Protein AF-A0A165R9X2-F1 (afdb_monomer_lite)

Seq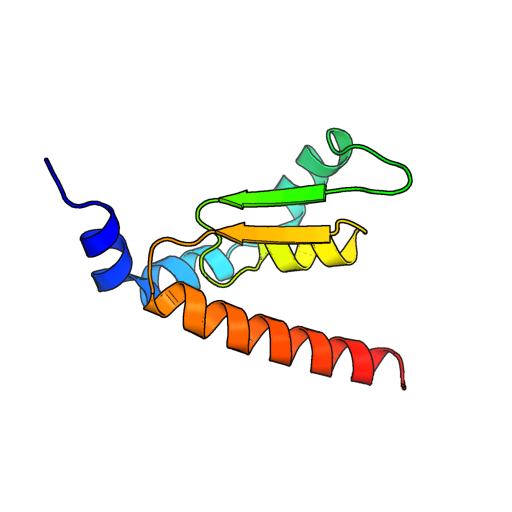uence (94 aa):
MNDHVAAYDAQSERLAAEYEALDPSGYRATYSTLLPSGPGLLALDVGASFGREAAWLAVIGFEVVAAEPSSWMRAAGMVDAEMRNKVFFQKLGI

pLDDT: mean 83.36, std 12.47, range [45.34, 96.75]

Structure (mmCIF, N/CA/C/O backbone):
data_AF-A0A165R9X2-F1
#
_entry.id   AF-A0A165R9X2-F1
#
loop_
_atom_site.group_PDB
_atom_site.id
_atom_site.type_symbol
_atom_site.label_atom_id
_atom_site.label_alt_id
_atom_site.label_comp_id
_atom_site.label_asym_id
_atom_site.label_entity_id
_atom_site.label_seq_id
_atom_site.pdbx_PDB_ins_code
_atom_site.Cartn_x
_atom_site.Cartn_y
_atom_site.Cartn_z
_atom_site.occupancy
_atom_site.B_iso_or_equiv
_atom_site.auth_seq_id
_atom_site.auth_comp_id
_atom_site.auth_asym_id
_atom_site.auth_atom_id
_atom_site.pdbx_PDB_model_num
ATOM 1 N N . MET A 1 1 ? -3.755 9.707 -29.006 1.00 51.59 1 MET A N 1
ATOM 2 C CA . MET A 1 1 ? -3.798 9.434 -27.556 1.00 51.59 1 MET A CA 1
ATOM 3 C C . MET A 1 1 ? -2.470 8.787 -27.212 1.00 51.59 1 MET A C 1
ATOM 5 O O . MET A 1 1 ? -2.141 7.818 -27.883 1.00 51.59 1 MET A O 1
ATOM 9 N N . ASN A 1 2 ? -1.680 9.341 -26.291 1.00 66.88 2 ASN A N 1
ATOM 10 C CA . ASN A 1 2 ? -0.475 8.645 -25.836 1.00 66.88 2 ASN A CA 1
ATOM 11 C C . ASN A 1 2 ? -0.898 7.515 -24.900 1.00 66.88 2 ASN A C 1
ATOM 13 O O . ASN A 1 2 ? -1.742 7.720 -24.029 1.00 66.88 2 ASN A O 1
ATOM 17 N N . ASP A 1 3 ? -0.335 6.329 -25.102 1.00 82.38 3 ASP A N 1
ATOM 18 C CA . ASP A 1 3 ? -0.529 5.215 -24.185 1.00 82.38 3 ASP A CA 1
ATOM 19 C C . ASP A 1 3 ? 0.368 5.426 -22.962 1.00 82.38 3 ASP A C 1
ATOM 21 O O . ASP A 1 3 ? 1.564 5.126 -22.962 1.00 82.38 3 ASP A O 1
ATOM 25 N N . HIS A 1 4 ? -0.215 6.037 -21.934 1.00 79.38 4 HIS A N 1
ATOM 26 C CA . HIS A 1 4 ? 0.485 6.340 -20.693 1.00 79.38 4 HIS A CA 1
ATOM 27 C C . HIS A 1 4 ? 0.832 5.070 -19.908 1.00 79.38 4 HIS A C 1
ATOM 29 O O . HIS A 1 4 ? 1.856 5.056 -19.234 1.00 79.38 4 HIS A O 1
ATOM 35 N N . VAL A 1 5 ? 0.041 3.998 -20.029 1.00 79.56 5 VAL A N 1
ATOM 36 C CA . VAL A 1 5 ? 0.302 2.734 -19.325 1.00 79.56 5 VAL A CA 1
ATOM 37 C C . VAL A 1 5 ? 1.512 2.041 -19.938 1.00 79.56 5 VAL A C 1
ATOM 39 O O . VAL A 1 5 ? 2.425 1.666 -19.209 1.00 79.56 5 VAL A O 1
ATOM 42 N N . ALA A 1 6 ? 1.595 1.985 -21.270 1.00 78.62 6 ALA A N 1
ATOM 43 C CA . ALA A 1 6 ? 2.756 1.418 -21.954 1.00 78.62 6 ALA A CA 1
ATOM 44 C C . ALA A 1 6 ? 4.067 2.161 -21.623 1.00 78.62 6 ALA A C 1
ATOM 46 O O . ALA A 1 6 ? 5.127 1.544 -21.513 1.00 78.62 6 ALA A O 1
ATOM 47 N N . ALA A 1 7 ? 4.012 3.484 -21.430 1.00 77.06 7 ALA A N 1
ATOM 48 C CA . ALA A 1 7 ? 5.173 4.266 -21.001 1.00 77.06 7 ALA A CA 1
ATOM 49 C C . ALA A 1 7 ? 5.611 3.933 -19.561 1.00 77.06 7 ALA A C 1
ATOM 51 O O . ALA A 1 7 ? 6.813 3.861 -19.295 1.00 77.06 7 ALA A O 1
ATOM 52 N N . TYR A 1 8 ? 4.656 3.703 -18.652 1.00 73.25 8 TYR A N 1
ATOM 53 C CA . TYR A 1 8 ? 4.933 3.234 -17.292 1.00 73.25 8 TYR A CA 1
ATOM 54 C C . TYR A 1 8 ? 5.498 1.813 -17.287 1.00 73.25 8 TYR A C 1
ATOM 56 O O . TYR A 1 8 ? 6.480 1.570 -16.594 1.00 73.25 8 TYR A O 1
ATOM 64 N N . ASP A 1 9 ? 4.957 0.903 -18.100 1.00 76.88 9 ASP A N 1
ATOM 65 C CA . ASP A 1 9 ? 5.468 -0.466 -18.233 1.00 76.88 9 ASP A CA 1
ATOM 66 C C . ASP A 1 9 ? 6.933 -0.478 -18.681 1.00 76.88 9 ASP A C 1
ATOM 68 O O . ASP A 1 9 ? 7.775 -1.123 -18.051 1.00 76.88 9 ASP A O 1
ATOM 72 N N . ALA A 1 10 ? 7.255 0.290 -19.727 1.00 80.88 10 ALA A N 1
ATOM 73 C CA . ALA A 1 10 ? 8.593 0.339 -20.315 1.00 80.88 10 ALA A CA 1
ATOM 74 C C . ALA A 1 10 ? 9.674 0.877 -19.363 1.00 80.88 1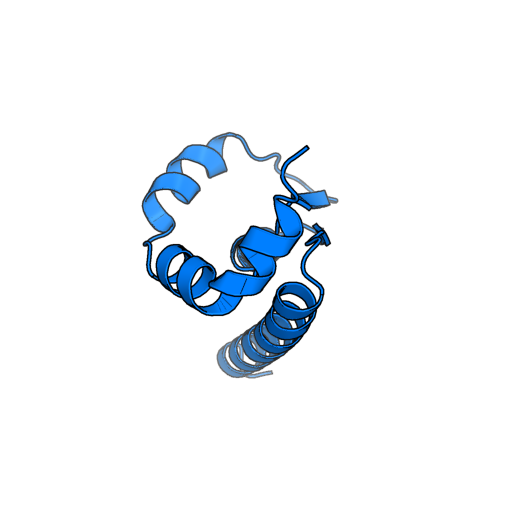0 ALA A C 1
ATOM 76 O O . ALA A 1 10 ? 10.858 0.612 -19.565 1.00 80.88 10 ALA A O 1
ATOM 77 N N . GLN A 1 11 ? 9.289 1.653 -18.350 1.00 79.38 11 GLN A N 1
ATOM 78 C CA . GLN A 1 11 ? 10.211 2.265 -17.387 1.00 79.38 11 GLN A CA 1
ATOM 79 C C . GLN A 1 11 ? 9.937 1.822 -15.949 1.00 79.38 11 GLN A C 1
ATOM 81 O O . GLN A 1 11 ? 10.428 2.451 -15.010 1.00 79.38 11 GLN A O 1
ATOM 86 N N . SER A 1 12 ? 9.148 0.762 -15.789 1.00 74.38 12 SER A N 1
ATOM 87 C CA . SER A 1 12 ? 8.508 0.403 -14.529 1.00 74.38 12 SER A CA 1
ATOM 88 C C . SER A 1 12 ? 9.502 0.202 -13.396 1.00 74.38 12 SER A C 1
ATOM 90 O O . SER A 1 12 ? 9.377 0.838 -12.355 1.00 74.38 12 SER A O 1
ATOM 92 N N . GLU A 1 13 ? 10.538 -0.596 -13.634 1.00 76.00 13 GLU A N 1
ATOM 93 C CA . GLU A 1 13 ? 11.591 -0.878 -12.660 1.00 76.00 13 GLU A CA 1
ATOM 94 C C . GLU A 1 13 ? 12.315 0.397 -12.197 1.00 76.00 13 GLU A C 1
ATOM 96 O O . GLU A 1 13 ? 12.456 0.628 -10.997 1.00 76.00 13 GLU A O 1
ATOM 101 N N . ARG A 1 14 ? 12.707 1.273 -13.134 1.00 84.31 14 ARG A N 1
ATOM 102 C CA . ARG A 1 14 ? 13.402 2.531 -12.815 1.00 84.31 14 ARG A CA 1
ATOM 103 C C . ARG A 1 14 ? 12.503 3.487 -12.036 1.00 84.31 14 ARG A C 1
ATOM 105 O O . ARG A 1 14 ? 12.902 3.979 -10.986 1.00 84.31 14 ARG A O 1
ATOM 112 N N . LEU A 1 15 ? 11.312 3.770 -12.566 1.00 78.31 15 LEU A N 1
ATOM 113 C CA . LEU A 1 15 ? 10.385 4.733 -11.970 1.00 78.31 15 LEU A CA 1
ATOM 114 C C . LEU A 1 15 ? 9.951 4.295 -10.577 1.00 78.31 15 LEU A C 1
ATOM 116 O O . LEU A 1 15 ? 9.855 5.119 -9.672 1.00 78.31 15 LEU A O 1
ATOM 120 N N . ALA A 1 16 ? 9.711 3.000 -10.400 1.00 75.75 16 ALA A N 1
ATOM 121 C CA . ALA A 1 16 ? 9.299 2.481 -9.120 1.00 75.75 16 ALA A CA 1
ATOM 122 C C . ALA A 1 16 ? 10.468 2.443 -8.124 1.00 75.75 16 ALA A C 1
ATOM 124 O O . ALA A 1 16 ? 10.274 2.873 -6.995 1.00 75.75 16 ALA A O 1
ATOM 125 N N . ALA A 1 17 ? 11.693 2.085 -8.531 1.00 80.50 17 ALA A N 1
ATOM 126 C CA . ALA A 1 17 ? 12.870 2.203 -7.663 1.00 80.50 17 ALA A CA 1
ATOM 127 C C . ALA A 1 17 ? 13.134 3.655 -7.216 1.00 80.50 17 ALA A C 1
ATOM 129 O O . ALA A 1 17 ? 13.385 3.910 -6.038 1.00 80.50 17 ALA A O 1
ATOM 130 N N . GLU A 1 18 ? 13.036 4.621 -8.135 1.00 86.00 18 GLU A N 1
ATOM 131 C CA . GLU A 1 18 ? 13.169 6.050 -7.821 1.00 86.00 18 GLU A CA 1
ATOM 132 C C . GLU A 1 18 ? 12.077 6.519 -6.853 1.00 86.00 18 GLU A C 1
ATOM 134 O O . GLU A 1 18 ? 12.368 7.225 -5.887 1.00 86.00 18 GLU A O 1
ATOM 139 N N . TYR A 1 19 ? 10.828 6.109 -7.085 1.00 79.50 19 TYR A N 1
ATOM 140 C CA . TYR A 1 19 ? 9.711 6.459 -6.216 1.00 79.50 19 TYR A CA 1
ATOM 141 C C . TYR A 1 19 ? 9.842 5.816 -4.833 1.00 79.50 19 TYR A C 1
ATOM 143 O O . TYR A 1 19 ? 9.588 6.480 -3.827 1.00 79.50 19 TYR A O 1
ATOM 151 N N . GLU A 1 20 ? 10.262 4.551 -4.766 1.00 80.31 20 GLU A N 1
ATOM 152 C CA . GLU A 1 20 ? 10.440 3.798 -3.524 1.00 80.31 20 GLU A CA 1
ATOM 153 C C . GLU A 1 20 ? 11.582 4.319 -2.654 1.00 80.31 20 GLU A C 1
ATOM 155 O O . GLU A 1 20 ? 11.463 4.279 -1.430 1.00 80.31 20 GLU A O 1
ATOM 160 N N . ALA A 1 21 ? 12.635 4.870 -3.264 1.00 86.38 21 ALA A N 1
ATOM 161 C CA . ALA A 1 21 ? 13.767 5.461 -2.555 1.00 86.38 21 ALA A CA 1
ATOM 162 C C . ALA A 1 21 ? 13.417 6.750 -1.787 1.00 86.38 21 ALA A C 1
ATOM 164 O O . ALA A 1 21 ? 14.175 7.166 -0.907 1.00 86.38 21 ALA A O 1
ATOM 165 N N . LEU A 1 22 ? 12.293 7.400 -2.107 1.00 89.00 22 LEU A N 1
ATOM 166 C CA . LEU A 1 22 ? 11.839 8.589 -1.390 1.00 89.00 22 LEU A CA 1
ATOM 167 C C . LEU A 1 22 ? 11.357 8.221 0.015 1.00 89.00 22 LEU A C 1
ATOM 169 O O . LEU A 1 22 ? 10.515 7.336 0.170 1.00 89.00 22 LEU A O 1
ATOM 173 N N . ASP A 1 23 ? 11.835 8.951 1.028 1.00 90.25 23 ASP A N 1
ATOM 174 C CA . ASP A 1 23 ? 11.338 8.811 2.398 1.00 90.25 23 ASP A CA 1
ATOM 175 C C . ASP A 1 23 ? 9.860 9.229 2.468 1.00 90.25 23 ASP A C 1
ATOM 177 O O . ASP A 1 23 ? 9.534 10.401 2.236 1.00 90.25 23 ASP A O 1
ATOM 181 N N . PRO A 1 24 ? 8.945 8.304 2.808 1.00 90.38 24 PRO A N 1
ATOM 182 C CA . PRO A 1 24 ? 7.535 8.623 2.833 1.00 90.38 24 PRO A CA 1
ATOM 183 C C . PRO A 1 24 ? 7.072 9.257 4.150 1.00 90.38 24 PRO A C 1
ATOM 185 O O . PRO A 1 24 ? 5.910 9.651 4.261 1.00 90.38 24 PRO A O 1
ATOM 188 N N . SER A 1 25 ? 7.940 9.347 5.165 1.00 91.00 25 SER A N 1
ATOM 189 C CA . SER A 1 25 ? 7.571 9.762 6.523 1.00 91.00 25 SER A CA 1
ATOM 190 C C . SER A 1 25 ? 6.909 11.143 6.567 1.00 91.00 25 SER A C 1
ATOM 192 O O . SER A 1 25 ? 5.864 11.305 7.202 1.00 91.00 25 SER A O 1
ATOM 194 N N . GLY A 1 26 ? 7.464 12.112 5.832 1.00 91.62 26 GLY A N 1
ATOM 195 C CA . GLY A 1 26 ? 6.996 13.495 5.826 1.00 91.62 26 GLY A CA 1
ATOM 196 C C . GLY A 1 26 ? 5.561 13.627 5.324 1.00 91.62 26 GLY A C 1
ATOM 197 O O . GLY A 1 26 ? 4.704 14.159 6.030 1.00 91.62 26 GLY A O 1
ATOM 198 N N . TYR A 1 27 ? 5.268 13.093 4.133 1.00 89.69 27 TYR A N 1
ATOM 199 C CA . TYR A 1 27 ? 3.922 13.206 3.571 1.00 89.69 27 TYR A CA 1
ATOM 200 C C . TYR A 1 27 ? 2.917 12.321 4.316 1.00 89.69 27 TYR A C 1
ATOM 202 O O . TYR A 1 27 ? 1.776 12.734 4.522 1.00 89.69 27 TYR A O 1
ATOM 210 N N . ARG A 1 28 ? 3.323 11.133 4.786 1.00 93.50 28 ARG A N 1
ATOM 211 C CA . ARG A 1 28 ? 2.441 10.272 5.587 1.00 93.50 28 ARG A CA 1
ATOM 212 C C . ARG A 1 28 ? 2.038 10.960 6.882 1.00 93.50 28 ARG A C 1
ATOM 214 O O . ARG A 1 28 ? 0.860 10.925 7.221 1.00 93.50 28 ARG A O 1
ATOM 221 N N . ALA A 1 29 ? 2.963 11.629 7.572 1.00 91.12 29 ALA A N 1
ATOM 222 C CA . ALA A 1 29 ? 2.647 12.397 8.774 1.00 91.12 29 ALA A CA 1
ATOM 223 C C . ALA A 1 29 ? 1.626 13.510 8.492 1.00 91.12 29 ALA A C 1
ATOM 225 O O . ALA A 1 29 ? 0.661 13.659 9.239 1.00 91.12 29 ALA A O 1
ATOM 226 N N . THR A 1 30 ? 1.790 14.244 7.385 1.00 90.88 30 THR A N 1
ATOM 227 C CA . THR A 1 30 ? 0.832 15.278 6.967 1.00 90.88 30 THR A CA 1
ATOM 228 C C . THR A 1 30 ? -0.564 14.693 6.723 1.00 90.88 30 THR A C 1
ATOM 230 O O . THR A 1 30 ? -1.543 15.187 7.284 1.00 90.88 30 THR A O 1
ATOM 233 N N . TYR A 1 31 ? -0.671 13.613 5.943 1.00 89.19 31 TYR A N 1
ATOM 234 C CA . TYR A 1 31 ? -1.970 13.064 5.535 1.00 89.19 31 TYR A CA 1
ATOM 235 C C . TYR A 1 31 ? -2.632 12.156 6.571 1.00 89.19 31 TYR A C 1
ATOM 237 O O . TYR A 1 31 ? -3.849 12.002 6.534 1.00 89.19 31 TYR A O 1
ATOM 245 N N . SER A 1 32 ? -1.884 11.604 7.530 1.00 91.12 32 SER A N 1
ATOM 246 C CA . SER A 1 32 ? -2.448 10.743 8.583 1.00 91.12 32 SER A CA 1
ATOM 247 C C . SER A 1 32 ? -3.521 11.459 9.404 1.00 91.12 32 SER A C 1
ATOM 249 O O . SER A 1 32 ? -4.453 10.828 9.886 1.00 91.12 32 SER A O 1
ATOM 251 N N . THR A 1 33 ? -3.428 12.786 9.521 1.00 90.88 33 THR A N 1
ATOM 252 C CA . THR A 1 33 ? -4.428 13.613 10.215 1.00 90.88 33 THR A CA 1
ATOM 253 C C . THR A 1 33 ? -5.771 13.706 9.482 1.00 90.88 33 THR A C 1
ATOM 255 O O . THR A 1 33 ? -6.767 14.091 10.088 1.00 90.88 33 THR A O 1
ATOM 258 N N . LEU A 1 34 ? -5.811 13.346 8.195 1.00 92.75 34 LEU A N 1
ATOM 259 C CA . LEU A 1 34 ? -7.015 13.352 7.360 1.00 92.75 34 LEU A CA 1
ATOM 260 C C . LEU A 1 34 ? -7.688 11.978 7.281 1.00 92.75 34 LEU A C 1
ATOM 262 O O . LEU A 1 34 ? -8.785 11.868 6.734 1.00 92.75 34 LEU A O 1
ATOM 266 N N . LEU A 1 35 ? -7.030 10.926 7.773 1.00 93.38 35 LEU A N 1
ATOM 267 C CA . LEU A 1 35 ? -7.551 9.571 7.679 1.00 93.38 35 LEU A CA 1
ATOM 268 C C . LEU A 1 35 ? -8.665 9.335 8.710 1.00 93.38 35 LEU A C 1
ATOM 270 O O . LEU A 1 35 ? -8.576 9.813 9.845 1.00 93.38 35 LEU A O 1
ATOM 274 N N . PRO A 1 36 ? -9.715 8.578 8.343 1.00 93.44 36 PRO A N 1
ATOM 275 C CA . PRO A 1 36 ? -10.734 8.162 9.296 1.00 93.44 36 PRO 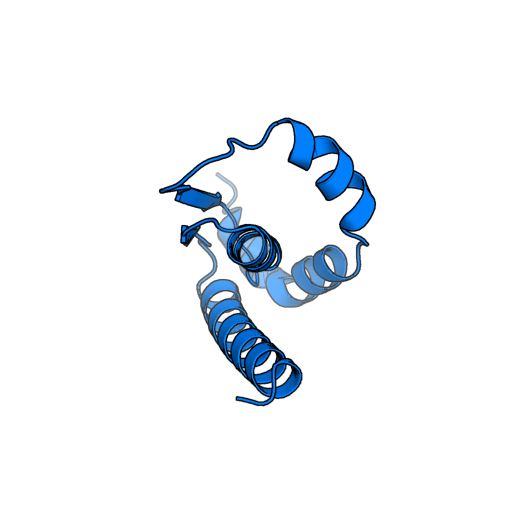A CA 1
ATOM 276 C C . PRO A 1 36 ? -10.140 7.256 10.385 1.00 93.44 36 PRO A C 1
ATOM 278 O O . PRO A 1 36 ? -9.138 6.575 10.177 1.00 93.44 36 PRO A O 1
ATOM 281 N N . SER A 1 37 ? -10.799 7.225 11.544 1.00 91.75 37 SER A N 1
ATOM 282 C CA . SER A 1 37 ? -10.471 6.328 12.657 1.00 91.75 37 SER A CA 1
ATOM 283 C C . SER A 1 37 ? -11.696 5.513 13.068 1.00 91.75 37 SER A C 1
ATOM 285 O O . SER A 1 37 ? -12.832 5.930 12.839 1.00 91.75 37 SER A O 1
ATOM 287 N N . GLY A 1 38 ? -11.466 4.347 13.672 1.00 91.19 38 GLY A N 1
ATOM 288 C CA . GLY A 1 38 ? -12.522 3.425 14.095 1.00 91.19 38 GLY A CA 1
ATOM 289 C C . GLY A 1 38 ? -12.445 2.067 13.391 1.00 91.19 38 GLY A C 1
ATOM 290 O O . GLY A 1 38 ? -11.485 1.802 12.674 1.00 91.19 38 GLY A O 1
ATOM 291 N N . PRO A 1 39 ? -13.412 1.169 13.635 1.00 93.00 39 PRO A N 1
ATOM 292 C CA . PRO A 1 39 ? -13.444 -0.148 13.006 1.00 93.00 39 PRO A CA 1
ATOM 293 C C . PRO A 1 39 ? -13.914 -0.081 11.544 1.00 93.00 39 PRO A C 1
ATOM 295 O O . PRO A 1 39 ? -14.686 0.802 11.175 1.00 93.00 39 PRO A O 1
ATOM 298 N N . GLY A 1 40 ? -13.509 -1.066 10.735 1.00 94.31 40 GLY A N 1
ATOM 299 C CA . GLY A 1 40 ? -14.000 -1.232 9.359 1.00 94.31 40 GLY A CA 1
ATOM 300 C C . GLY A 1 40 ? -13.418 -0.236 8.353 1.00 94.31 40 GLY A C 1
ATOM 301 O O . GLY A 1 40 ? -14.121 0.196 7.442 1.00 94.31 40 GLY A O 1
ATOM 302 N N . LEU A 1 41 ? -12.157 0.162 8.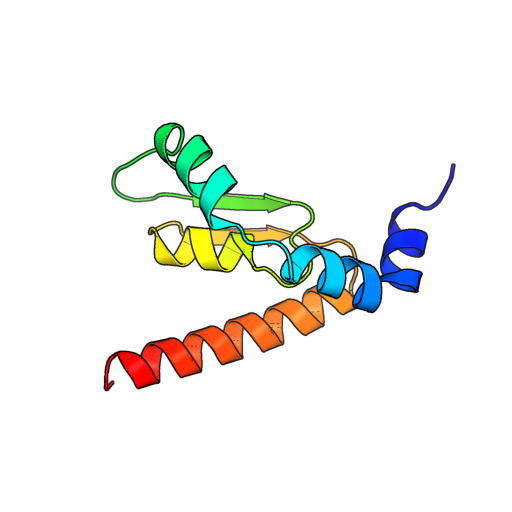532 1.00 96.50 41 LEU A N 1
ATOM 303 C CA . LEU A 1 41 ? -11.469 1.080 7.627 1.00 96.50 41 LEU A CA 1
ATOM 304 C C . LEU A 1 41 ? -11.139 0.371 6.308 1.00 96.50 41 LEU A C 1
ATOM 306 O O . LEU A 1 41 ? -10.473 -0.660 6.314 1.00 96.50 41 LEU A O 1
ATOM 310 N N . LEU A 1 42 ? -11.585 0.940 5.187 1.00 96.75 42 LEU A N 1
ATOM 311 C CA . LEU A 1 42 ? -11.342 0.422 3.838 1.00 96.75 42 LEU A CA 1
ATOM 312 C C . LEU A 1 42 ? -10.565 1.448 3.013 1.00 96.75 42 LEU A C 1
ATOM 314 O O . LEU A 1 42 ? -10.865 2.643 3.075 1.00 96.75 42 LEU A O 1
ATOM 318 N N . ALA A 1 43 ? -9.598 0.992 2.220 1.00 96.25 43 ALA A N 1
ATOM 319 C CA . ALA A 1 43 ? -8.855 1.839 1.293 1.00 96.25 43 ALA A CA 1
ATOM 320 C C . ALA A 1 43 ? -8.718 1.204 -0.096 1.00 96.25 43 ALA A C 1
ATOM 322 O O . ALA A 1 43 ? -8.575 -0.010 -0.240 1.00 96.25 43 ALA A O 1
ATOM 323 N N . LEU A 1 44 ? -8.716 2.061 -1.119 1.00 96.38 44 LEU A N 1
ATOM 324 C CA . LEU A 1 44 ? -8.338 1.720 -2.487 1.00 96.38 44 LEU A CA 1
ATOM 325 C C . LEU A 1 44 ? -7.070 2.503 -2.844 1.00 96.38 44 LEU A C 1
ATOM 327 O O . LEU A 1 44 ? -7.110 3.730 -2.921 1.00 96.38 44 LEU A O 1
ATOM 331 N N . ASP A 1 45 ? -5.968 1.795 -3.072 1.00 95.06 45 ASP A N 1
ATOM 332 C CA . ASP A 1 45 ? -4.704 2.356 -3.555 1.00 95.06 45 ASP A CA 1
ATOM 333 C C . ASP A 1 45 ? -4.682 2.299 -5.093 1.00 95.06 45 ASP A C 1
ATOM 335 O O . ASP A 1 45 ? -4.670 1.214 -5.678 1.00 95.06 45 ASP A O 1
ATOM 339 N N . VAL A 1 46 ? -4.767 3.454 -5.761 1.00 94.56 46 VAL A N 1
ATOM 340 C CA . VAL A 1 46 ? -4.908 3.568 -7.226 1.00 94.56 46 VAL A CA 1
ATOM 341 C C . VAL A 1 46 ? -3.569 3.939 -7.854 1.00 94.56 46 VAL A C 1
ATOM 343 O O . VAL A 1 46 ? -3.006 4.979 -7.530 1.00 94.56 46 VAL A O 1
ATOM 346 N N . GLY A 1 47 ? -3.100 3.136 -8.811 1.00 90.06 47 GLY A N 1
ATOM 347 C CA . GLY A 1 47 ? -1.729 3.237 -9.319 1.00 90.06 47 GLY A CA 1
ATOM 348 C C . GLY A 1 47 ? -0.733 2.733 -8.279 1.00 90.06 47 GLY A C 1
ATOM 349 O O . GLY A 1 47 ? 0.262 3.397 -7.994 1.00 90.06 47 GLY A O 1
ATOM 350 N N . ALA A 1 48 ? -1.058 1.593 -7.664 1.00 90.94 48 ALA A N 1
ATOM 351 C CA . ALA A 1 48 ? -0.380 1.100 -6.472 1.00 90.94 48 ALA A CA 1
ATOM 352 C C . ALA A 1 48 ? 1.108 0.778 -6.686 1.00 90.94 48 ALA A C 1
ATOM 354 O O . ALA A 1 48 ? 1.833 0.620 -5.702 1.00 90.94 48 ALA A O 1
ATOM 355 N N . SER A 1 49 ? 1.587 0.681 -7.935 1.00 88.56 49 SER A N 1
ATOM 356 C CA . SER A 1 49 ? 2.968 0.298 -8.240 1.00 88.56 49 SER A CA 1
ATOM 357 C C . SER A 1 49 ? 3.326 -1.010 -7.504 1.00 88.56 49 SER A C 1
ATOM 359 O O . SER A 1 49 ? 2.567 -1.978 -7.576 1.00 88.56 49 SER A O 1
ATOM 361 N N . PHE A 1 50 ? 4.431 -1.055 -6.753 1.00 87.12 50 PHE A N 1
AT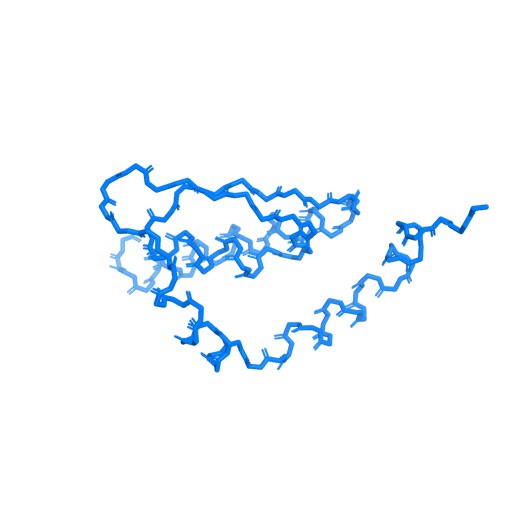OM 362 C CA . PHE A 1 50 ? 4.814 -2.197 -5.910 1.00 87.12 50 PHE A CA 1
ATOM 363 C C . PHE A 1 50 ? 4.059 -2.298 -4.565 1.00 87.12 50 PHE A C 1
ATOM 365 O O . PHE A 1 50 ? 4.335 -3.187 -3.766 1.00 87.12 50 PHE A O 1
ATOM 372 N N . GLY A 1 51 ? 3.086 -1.428 -4.289 1.00 89.19 51 GLY A N 1
ATOM 373 C CA . GLY A 1 51 ? 2.187 -1.552 -3.135 1.00 89.19 51 GLY A CA 1
ATOM 374 C C . GLY A 1 51 ? 2.726 -0.979 -1.821 1.00 89.19 51 GLY A C 1
ATOM 375 O O . GLY A 1 51 ? 2.255 -1.354 -0.745 1.00 89.19 51 GLY A O 1
ATOM 376 N N . ARG A 1 52 ? 3.698 -0.056 -1.869 1.00 90.50 52 ARG A N 1
ATOM 377 C CA . ARG A 1 52 ? 4.273 0.588 -0.671 1.00 90.50 52 ARG A CA 1
ATOM 378 C C . ARG A 1 52 ? 3.215 1.283 0.195 1.00 90.50 52 ARG A C 1
ATOM 380 O O . ARG A 1 52 ? 3.286 1.206 1.427 1.00 90.50 52 ARG A O 1
ATOM 387 N N . GLU A 1 53 ? 2.255 1.938 -0.447 1.00 91.62 53 GLU A N 1
ATOM 388 C CA . GLU A 1 53 ? 1.202 2.716 0.209 1.00 91.62 53 GLU A CA 1
ATOM 389 C C . GLU A 1 53 ? 0.095 1.800 0.720 1.00 91.62 53 GLU A C 1
ATOM 391 O O . GLU A 1 53 ? -0.274 1.906 1.892 1.00 91.62 53 GLU A O 1
ATOM 396 N N . ALA A 1 54 ? -0.320 0.816 -0.081 1.00 93.06 54 ALA A N 1
ATOM 397 C CA . ALA A 1 54 ? -1.196 -0.254 0.375 1.00 93.06 54 ALA A CA 1
ATOM 398 C C . ALA A 1 54 ? -0.666 -0.975 1.627 1.00 93.06 54 ALA A C 1
ATOM 400 O O . ALA A 1 54 ? -1.411 -1.180 2.585 1.00 93.06 54 ALA A O 1
ATOM 401 N N . ALA A 1 55 ? 0.631 -1.296 1.672 1.00 91.56 55 ALA A N 1
ATOM 402 C CA . ALA A 1 55 ? 1.249 -1.925 2.838 1.00 91.56 55 ALA A CA 1
ATOM 403 C C . ALA A 1 55 ? 1.218 -1.017 4.079 1.00 91.56 55 ALA A C 1
ATOM 405 O O . ALA A 1 55 ? 0.951 -1.482 5.186 1.00 91.56 55 ALA A O 1
ATOM 406 N N . TRP A 1 56 ? 1.474 0.284 3.917 1.00 91.88 56 TRP A N 1
ATOM 407 C CA . TRP A 1 56 ? 1.398 1.234 5.028 1.00 91.88 56 TRP A CA 1
ATOM 408 C C . TRP A 1 56 ? -0.030 1.389 5.564 1.00 91.88 56 TRP A C 1
ATOM 410 O O . TRP A 1 56 ? -0.222 1.338 6.778 1.00 91.88 56 TRP A O 1
ATOM 420 N N . LEU A 1 57 ? -1.019 1.520 4.677 1.00 93.50 57 LEU A N 1
ATOM 421 C CA . LEU A 1 57 ? -2.436 1.599 5.040 1.00 93.50 57 LEU A CA 1
ATOM 422 C C . LEU A 1 57 ? -2.887 0.345 5.804 1.00 93.50 57 LEU A C 1
ATOM 424 O O . LEU A 1 57 ? -3.559 0.460 6.830 1.00 93.50 57 LEU A O 1
ATOM 428 N N . ALA A 1 58 ? -2.440 -0.838 5.372 1.00 92.62 58 ALA A N 1
ATOM 429 C CA . ALA A 1 58 ? -2.700 -2.091 6.076 1.00 92.62 58 ALA A CA 1
ATOM 430 C C . ALA A 1 58 ? -2.102 -2.105 7.493 1.00 92.62 58 ALA A C 1
ATOM 432 O O . ALA A 1 58 ? -2.778 -2.482 8.449 1.00 92.62 58 ALA A O 1
ATOM 433 N N . VAL A 1 59 ? -0.862 -1.625 7.658 1.00 90.75 59 VAL A N 1
ATOM 434 C CA . VAL A 1 59 ? -0.199 -1.527 8.974 1.00 90.75 59 VAL A CA 1
ATOM 435 C C . VAL A 1 59 ? -0.961 -0.619 9.941 1.00 90.75 59 VAL A C 1
ATOM 437 O O . VAL A 1 59 ? -0.995 -0.903 11.137 1.00 90.75 59 VAL A O 1
ATOM 440 N N . ILE A 1 60 ? -1.583 0.457 9.452 1.00 92.06 60 ILE A N 1
ATOM 441 C CA . ILE A 1 60 ? -2.357 1.381 10.296 1.00 92.06 60 ILE A CA 1
ATOM 442 C C . ILE A 1 60 ? -3.840 0.988 10.444 1.00 92.06 60 ILE A C 1
ATOM 444 O O . ILE A 1 60 ? -4.608 1.746 11.032 1.00 92.06 60 ILE A O 1
ATOM 448 N N . GLY A 1 61 ? -4.236 -0.199 9.967 1.00 93.06 61 GLY A N 1
ATOM 449 C CA . GLY A 1 61 ? -5.527 -0.823 10.278 1.00 93.06 61 GLY A CA 1
ATOM 450 C C . GLY A 1 61 ? -6.576 -0.807 9.165 1.00 93.06 61 GLY A C 1
ATOM 451 O O . GLY A 1 61 ? -7.725 -1.156 9.433 1.00 93.06 61 GLY A O 1
ATOM 452 N N . PHE A 1 62 ? -6.217 -0.417 7.940 1.00 95.69 62 PHE A N 1
ATOM 453 C CA . PHE A 1 62 ? -7.124 -0.506 6.794 1.00 95.69 62 PHE A CA 1
ATOM 454 C C . PHE A 1 62 ? -7.113 -1.910 6.183 1.00 95.69 62 PHE A C 1
ATOM 456 O O . PHE A 1 62 ? -6.065 -2.534 6.036 1.00 95.69 62 PHE A O 1
ATOM 463 N N . GLU A 1 63 ? -8.271 -2.378 5.732 1.00 96.06 63 GLU A N 1
ATOM 464 C CA . GLU A 1 63 ? -8.338 -3.381 4.673 1.00 96.06 63 GLU A CA 1
ATOM 465 C C . GLU A 1 63 ? -8.133 -2.664 3.334 1.00 96.06 63 GLU A C 1
ATOM 467 O O . GLU A 1 63 ? -8.796 -1.662 3.045 1.00 96.06 63 GLU A O 1
ATOM 472 N N . VAL A 1 64 ? -7.177 -3.134 2.532 1.00 95.69 64 VAL A N 1
ATOM 473 C CA . VAL A 1 64 ? -6.716 -2.393 1.353 1.00 95.69 64 VAL A CA 1
ATOM 474 C C . VAL A 1 64 ? -6.859 -3.215 0.084 1.00 95.69 64 VAL A C 1
ATOM 476 O O . VAL A 1 64 ? -6.397 -4.351 0.007 1.00 95.69 64 VAL A O 1
ATOM 479 N N . VAL A 1 65 ? -7.432 -2.594 -0.944 1.00 95.75 65 VAL A N 1
ATOM 480 C CA . VAL A 1 65 ? -7.387 -3.074 -2.325 1.00 95.75 65 VAL A CA 1
ATOM 481 C C . VAL A 1 65 ? -6.377 -2.228 -3.094 1.00 95.75 65 VAL A C 1
ATOM 483 O O . VAL A 1 65 ? -6.498 -1.009 -3.140 1.00 95.75 65 VAL A O 1
ATOM 486 N N . ALA A 1 66 ? -5.390 -2.869 -3.715 1.00 95.12 66 ALA A N 1
ATOM 487 C CA . ALA A 1 66 ? -4.397 -2.210 -4.561 1.00 95.12 66 ALA A CA 1
ATOM 488 C C . ALA A 1 66 ? -4.733 -2.429 -6.043 1.00 95.12 66 ALA A C 1
ATOM 490 O O . ALA A 1 66 ? -4.837 -3.567 -6.503 1.00 95.12 66 ALA A O 1
ATOM 491 N N . ALA A 1 67 ? -4.903 -1.345 -6.797 1.00 94.94 67 ALA A N 1
ATOM 492 C CA . ALA A 1 67 ? -5.215 -1.361 -8.219 1.00 94.94 67 ALA A CA 1
ATOM 493 C C . ALA A 1 67 ? -4.063 -0.741 -9.017 1.00 94.94 67 ALA A C 1
ATOM 495 O O . ALA A 1 67 ? -3.857 0.468 -8.992 1.00 94.94 67 ALA A O 1
ATOM 496 N N . GLU A 1 68 ? -3.332 -1.563 -9.764 1.00 91.88 68 GLU A N 1
ATOM 497 C CA . GLU A 1 68 ? -2.210 -1.130 -10.604 1.00 91.88 68 GLU A CA 1
ATOM 498 C C . GLU A 1 68 ? -2.440 -1.614 -12.048 1.00 91.88 68 GLU A C 1
ATOM 500 O O . GLU A 1 68 ? -2.675 -2.808 -12.243 1.00 91.88 68 GLU A O 1
ATOM 505 N N . PRO A 1 69 ? -2.476 -0.741 -13.071 1.00 88.81 69 PRO A N 1
ATOM 506 C CA . PRO A 1 69 ? -2.698 -1.159 -14.457 1.00 88.81 69 PRO A CA 1
ATOM 507 C C . PRO A 1 69 ? -1.548 -1.990 -15.046 1.00 88.81 69 PRO A C 1
ATOM 509 O O . PRO A 1 69 ? -1.829 -2.920 -15.808 1.00 88.81 69 PRO A O 1
ATOM 512 N N . SER A 1 70 ? -0.295 -1.714 -14.672 1.00 86.44 70 SER A N 1
ATOM 513 C CA . SER A 1 70 ? 0.878 -2.465 -15.120 1.00 86.44 70 SER A CA 1
ATOM 514 C C . SER A 1 70 ? 0.836 -3.899 -14.602 1.00 86.44 70 SER A C 1
ATOM 516 O O . SER A 1 70 ? 0.897 -4.161 -13.397 1.00 86.44 70 SER A O 1
ATOM 518 N N . SER A 1 71 ? 0.764 -4.876 -15.510 1.00 84.88 71 SER A N 1
ATOM 519 C CA . SER A 1 71 ? 0.761 -6.289 -15.115 1.00 84.88 71 SER A CA 1
ATOM 520 C C . SER A 1 71 ? 2.057 -6.705 -14.424 1.00 84.88 71 SER A C 1
ATOM 522 O O . SER A 1 71 ? 2.021 -7.558 -13.539 1.00 84.88 71 SER A O 1
ATOM 524 N N . TRP A 1 72 ? 3.183 -6.108 -14.821 1.00 82.94 72 TRP A N 1
ATOM 525 C CA . TRP A 1 72 ? 4.482 -6.412 -14.235 1.00 82.94 72 TRP A CA 1
ATOM 526 C C . TRP A 1 72 ? 4.611 -5.817 -12.829 1.00 82.94 72 TRP A C 1
ATOM 528 O O . TRP A 1 72 ? 4.929 -6.555 -11.896 1.00 82.94 72 TRP A O 1
ATOM 538 N N . MET A 1 73 ? 4.271 -4.532 -12.645 1.00 84.31 73 MET A N 1
ATOM 539 C CA . MET A 1 73 ? 4.315 -3.905 -11.316 1.00 84.31 73 MET A CA 1
ATOM 540 C C . MET A 1 73 ? 3.356 -4.589 -10.340 1.00 84.31 73 MET A C 1
ATOM 542 O O . MET A 1 73 ? 3.746 -4.861 -9.208 1.00 84.31 73 MET A O 1
ATOM 546 N N . ARG A 1 74 ? 2.147 -4.966 -10.792 1.00 88.56 74 ARG A N 1
ATOM 547 C CA . ARG A 1 74 ? 1.215 -5.771 -9.984 1.00 88.56 74 ARG A CA 1
ATOM 548 C C . ARG A 1 74 ? 1.863 -7.049 -9.466 1.00 88.56 74 ARG A C 1
ATOM 550 O O . ARG A 1 74 ? 1.791 -7.329 -8.275 1.00 88.56 74 ARG A O 1
ATOM 557 N N . ALA A 1 75 ? 2.46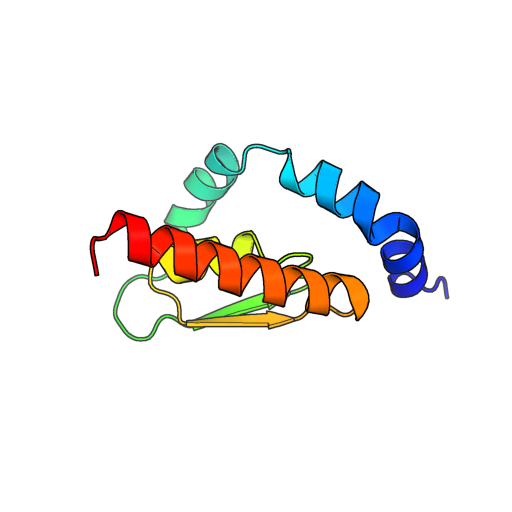9 -7.834 -10.357 1.00 87.00 75 ALA A N 1
ATOM 558 C CA . ALA A 1 75 ? 3.066 -9.111 -9.983 1.00 87.00 75 ALA A CA 1
ATOM 559 C C . ALA A 1 75 ? 4.221 -8.921 -8.987 1.00 87.00 75 ALA A C 1
ATOM 561 O O . ALA A 1 75 ? 4.296 -9.630 -7.986 1.00 87.00 75 ALA A O 1
ATOM 562 N N . ALA A 1 76 ? 5.084 -7.935 -9.227 1.00 83.38 76 ALA A N 1
ATOM 563 C CA . ALA A 1 76 ? 6.188 -7.613 -8.333 1.00 83.38 76 ALA A CA 1
ATOM 564 C C . ALA A 1 76 ? 5.706 -7.115 -6.957 1.00 83.38 76 ALA A C 1
ATOM 566 O O . ALA A 1 76 ? 6.213 -7.573 -5.935 1.00 83.38 76 ALA A O 1
ATOM 567 N N . GLY A 1 77 ? 4.677 -6.262 -6.913 1.00 85.00 77 GLY A N 1
ATOM 568 C CA . GLY A 1 77 ? 4.079 -5.791 -5.663 1.00 85.00 77 GLY A CA 1
ATOM 569 C C . GLY A 1 77 ? 3.436 -6.906 -4.835 1.00 85.00 77 GLY A C 1
ATOM 570 O O . GLY A 1 77 ? 3.521 -6.895 -3.611 1.00 85.00 77 GLY A O 1
ATOM 571 N N . MET A 1 78 ? 2.856 -7.928 -5.476 1.00 85.00 78 MET A N 1
ATOM 572 C CA . MET A 1 78 ? 2.340 -9.110 -4.769 1.00 85.00 78 MET A CA 1
ATOM 573 C C . MET A 1 78 ? 3.458 -9.920 -4.097 1.00 85.00 78 MET A C 1
ATOM 575 O O . MET A 1 78 ? 3.288 -10.371 -2.963 1.00 85.00 78 MET A O 1
ATOM 579 N N . VAL A 1 79 ? 4.605 -10.081 -4.769 1.00 81.44 79 VAL A N 1
ATOM 580 C CA . VAL A 1 79 ? 5.783 -10.757 -4.197 1.00 81.44 79 VAL A CA 1
ATOM 581 C C . VAL A 1 79 ? 6.344 -9.957 -3.021 1.00 81.44 79 VAL A C 1
ATOM 583 O O . VAL A 1 79 ? 6.640 -10.532 -1.972 1.00 81.44 79 VAL A O 1
ATOM 586 N N . ASP A 1 80 ? 6.455 -8.635 -3.165 1.00 79.12 80 ASP A N 1
ATOM 587 C CA . ASP A 1 80 ? 6.951 -7.769 -2.094 1.00 79.12 80 ASP A CA 1
ATOM 588 C C . ASP A 1 80 ? 6.004 -7.759 -0.884 1.00 79.12 80 ASP A C 1
ATOM 590 O O . ASP A 1 80 ? 6.451 -7.905 0.254 1.00 79.12 80 ASP A O 1
ATOM 594 N N . ALA A 1 81 ? 4.687 -7.706 -1.103 1.00 77.44 81 ALA A N 1
ATOM 595 C CA . ALA A 1 81 ? 3.692 -7.814 -0.036 1.00 77.44 81 ALA A CA 1
ATOM 596 C C . ALA A 1 81 ? 3.812 -9.140 0.738 1.00 77.44 81 ALA A C 1
ATOM 598 O O . ALA A 1 81 ? 3.763 -9.152 1.971 1.00 77.44 81 ALA A O 1
ATOM 599 N N . GLU A 1 82 ? 4.026 -10.259 0.039 1.00 73.25 82 GLU A N 1
ATOM 600 C CA . GLU A 1 82 ? 4.250 -11.560 0.674 1.00 73.25 82 GLU A CA 1
ATOM 601 C C . GLU A 1 82 ? 5.542 -11.572 1.510 1.00 73.25 82 GLU A C 1
ATOM 603 O O . GLU A 1 82 ? 5.555 -12.062 2.644 1.00 73.25 82 GLU A O 1
ATOM 608 N N . MET A 1 83 ? 6.626 -10.992 0.988 1.00 67.69 83 MET A N 1
ATOM 609 C CA . MET A 1 83 ? 7.905 -10.877 1.695 1.00 67.69 83 MET A CA 1
ATOM 610 C C . MET A 1 83 ? 7.802 -9.978 2.931 1.00 67.69 83 MET A C 1
ATOM 612 O O . MET A 1 83 ? 8.271 -10.359 4.007 1.00 67.69 83 MET A O 1
ATOM 616 N N . ARG A 1 84 ? 7.138 -8.821 2.823 1.00 69.56 84 ARG A N 1
ATOM 617 C CA . ARG A 1 84 ? 6.889 -7.906 3.948 1.00 69.56 84 ARG A CA 1
ATOM 618 C C . ARG A 1 84 ? 6.054 -8.566 5.036 1.00 69.56 84 ARG A C 1
ATOM 620 O O . ARG A 1 84 ? 6.397 -8.427 6.207 1.00 69.56 84 ARG A O 1
ATOM 627 N N . ASN A 1 85 ? 5.033 -9.338 4.664 1.00 66.62 85 ASN A N 1
ATOM 628 C CA . ASN A 1 85 ? 4.256 -10.126 5.617 1.00 66.62 85 ASN A CA 1
ATOM 629 C C . ASN A 1 85 ? 5.140 -11.145 6.348 1.00 66.62 85 ASN A C 1
ATOM 631 O O . ASN A 1 85 ? 5.127 -11.184 7.575 1.00 66.62 85 ASN A O 1
ATOM 635 N N . LYS A 1 86 ? 5.976 -11.916 5.638 1.00 60.06 86 LYS A N 1
ATOM 636 C CA . LYS A 1 86 ? 6.900 -12.885 6.265 1.00 60.06 86 LYS A CA 1
ATOM 637 C C . LYS A 1 86 ? 7.879 -12.221 7.238 1.00 60.06 86 LYS A C 1
ATOM 639 O O . LYS A 1 86 ? 8.058 -12.714 8.349 1.00 60.06 86 LYS A O 1
ATOM 644 N N . VAL A 1 87 ? 8.484 -11.094 6.854 1.00 60.56 87 VAL A N 1
ATOM 645 C CA . VAL A 1 87 ? 9.393 -10.327 7.727 1.00 60.56 87 VAL A CA 1
ATOM 646 C C . VAL A 1 87 ? 8.650 -9.767 8.943 1.00 60.56 87 VAL A C 1
ATOM 648 O O . VAL A 1 87 ? 9.195 -9.757 10.048 1.00 60.56 87 VAL A O 1
ATOM 651 N N . PHE A 1 88 ? 7.409 -9.311 8.763 1.00 59.09 88 PHE A N 1
ATOM 652 C CA . PHE A 1 88 ? 6.575 -8.815 9.852 1.00 59.09 88 PHE A CA 1
ATOM 653 C C . PHE A 1 88 ? 6.233 -9.922 10.859 1.00 59.09 88 PHE A C 1
ATOM 655 O O . PHE A 1 88 ? 6.450 -9.731 12.055 1.00 59.09 88 PHE A O 1
ATOM 662 N N . PHE A 1 89 ? 5.806 -11.101 10.393 1.00 56.84 89 PHE A N 1
ATOM 663 C CA . PHE A 1 89 ? 5.548 -12.259 11.258 1.00 56.84 89 PHE A CA 1
ATOM 664 C C . PHE A 1 89 ? 6.809 -12.712 12.011 1.00 56.84 89 PHE A C 1
ATOM 666 O O . PHE A 1 89 ? 6.764 -12.873 13.229 1.00 56.84 89 PHE A O 1
ATOM 673 N N . GLN A 1 90 ? 7.969 -12.768 11.343 1.00 55.03 90 GLN A N 1
ATOM 674 C CA . GLN A 1 90 ? 9.243 -13.083 12.004 1.00 55.03 90 GLN A CA 1
ATOM 675 C C . GLN A 1 90 ? 9.618 -12.077 13.102 1.00 55.03 90 GLN A C 1
ATOM 677 O O . GLN A 1 90 ? 10.105 -12.475 14.159 1.00 55.03 90 GLN A O 1
ATOM 682 N N . LYS A 1 91 ? 9.387 -10.774 12.889 1.00 52.41 91 LYS A N 1
ATOM 683 C CA . LYS A 1 91 ? 9.640 -9.742 13.911 1.00 52.41 91 LYS A CA 1
ATOM 684 C C . LYS A 1 91 ? 8.692 -9.833 15.108 1.00 52.41 91 LYS A C 1
ATOM 686 O O . LYS A 1 91 ? 9.075 -9.411 16.195 1.00 52.41 91 LYS A O 1
ATOM 691 N N . LEU A 1 92 ? 7.486 -10.367 14.919 1.00 54.44 92 LEU A N 1
ATOM 692 C CA . LEU A 1 92 ? 6.521 -10.606 15.994 1.00 54.44 92 LEU A CA 1
ATOM 693 C C . LEU A 1 92 ? 6.758 -11.928 16.746 1.00 54.44 92 LEU A C 1
ATOM 695 O O . LEU A 1 92 ? 6.111 -12.154 17.765 1.00 54.44 92 LEU A O 1
ATOM 699 N N . GLY A 1 93 ? 7.698 -12.768 16.296 1.00 45.34 93 GLY A N 1
ATOM 700 C CA . GLY A 1 93 ? 8.059 -14.016 16.977 1.00 45.34 93 GLY A CA 1
ATOM 701 C C . GLY A 1 93 ? 6.972 -15.096 16.941 1.00 45.34 93 GLY A C 1
ATOM 702 O O . GLY A 1 93 ? 6.964 -15.964 17.814 1.00 45.34 93 GLY A O 1
ATOM 703 N N . ILE A 1 94 ? 6.068 -15.025 15.959 1.00 47.44 94 ILE A N 1
ATOM 704 C CA . ILE A 1 94 ? 5.033 -16.026 15.651 1.00 47.44 94 ILE A CA 1
ATOM 705 C C . ILE A 1 94 ? 5.398 -16.826 14.405 1.00 47.44 94 ILE A C 1
ATOM 707 O O . ILE A 1 94 ? 5.998 -16.239 13.476 1.00 47.44 94 ILE A O 1
#

Secondary structure (DSSP, 8-state):
---HHHHHHHTHHHHHHHHHTS--HHHHHHHHTTS--SSS-EEEEET-TTSHHHHHHHHTT-EEEEE-S-HHHHHHHHHHHHHHHHHHHHHHT-

Foldseek 3Di:
DDPPLVVCLVCLVVVVVVVVPDDCVVVCVVCVVVADDDPAAEEEAELCQLNPVVLVCVVVPYDYDYHHPHPVSVVNSVVVSVVVVVVVVVVVVD

Radius of gyration: 14.67 Å; chains: 1; bounding box: 28×31×44 Å